Protein AF-A0A7R9QLI4-F1 (afdb_monomer_lite)

Organism: NCBI:txid334625

Radius of gyration: 19.82 Å; chains: 1; bounding box: 40×30×60 Å

Sequence (141 aa):
MAPVGDPEEVKSIYNAYVKAPGRKTPLPLGALKSNMGHAEAGSGVASIIKVLISYENECIPPNINMTQLKDELEAYCPPILPILKPYPYEPGLAGVNNWGVGGANAHIILEPNYKLLSSDGLRIAQTIPRIVNICGRTQQS

Foldseek 3Di:
DDLADDLVVLVVCCVVPVVPPDDPAADEGEACCLPVNPPAVCRQVVQVVQVVVCLVVQKRAASPPPPDDDPSCVVSPPSHHHGHHIDGRDQDKDKDWDAHPVRDIDIDIDHDDPPPPPPVNVVVVVPDPDDDDDDDPDPVD

Structure (mmCIF, N/CA/C/O backbone):
data_AF-A0A7R9QLI4-F1
#
_entry.id   AF-A0A7R9QLI4-F1
#
loop_
_atom_site.group_PDB
_atom_site.id
_atom_site.type_symbol
_atom_site.label_atom_id
_atom_site.label_alt_id
_atom_site.label_comp_id
_atom_site.label_asym_id
_atom_site.label_entity_id
_atom_site.label_seq_id
_atom_site.pdbx_PDB_ins_code
_atom_site.Cartn_x
_atom_site.Cartn_y
_atom_site.Cartn_z
_atom_site.occupancy
_atom_site.B_iso_or_equiv
_atom_site.auth_seq_id
_atom_site.auth_comp_id
_atom_site.auth_asym_id
_atom_site.auth_atom_id
_atom_site.pdbx_PDB_model_num
ATOM 1 N N . MET A 1 1 ? 16.961 1.518 -3.908 1.00 39.62 1 MET A N 1
ATOM 2 C CA . MET A 1 1 ? 16.398 0.233 -4.377 1.00 39.62 1 MET A CA 1
ATOM 3 C C . MET A 1 1 ? 14.944 0.148 -3.901 1.00 39.62 1 MET A C 1
ATOM 5 O O . MET A 1 1 ? 14.750 0.065 -2.700 1.00 39.62 1 MET A O 1
ATOM 9 N N . ALA A 1 2 ? 13.886 0.284 -4.708 1.00 45.81 2 ALA A N 1
ATOM 10 C CA . ALA A 1 2 ? 13.727 0.855 -6.052 1.00 45.81 2 ALA A CA 1
ATOM 11 C C . ALA A 1 2 ? 12.468 1.777 -6.049 1.00 45.81 2 ALA A C 1
ATOM 13 O O . ALA A 1 2 ? 11.546 1.493 -5.284 1.00 45.81 2 ALA A O 1
ATOM 14 N N . PRO A 1 3 ? 12.440 2.886 -6.824 1.00 51.94 3 PRO A N 1
ATOM 15 C CA . PRO A 1 3 ? 11.425 3.957 -6.720 1.00 51.94 3 PRO A CA 1
ATOM 16 C C . PRO A 1 3 ? 9.979 3.535 -7.029 1.00 51.94 3 PRO A C 1
ATOM 18 O O . PRO A 1 3 ? 9.038 4.160 -6.566 1.00 51.94 3 PRO A O 1
ATOM 21 N N . VAL A 1 4 ? 9.807 2.435 -7.742 1.00 54.31 4 VAL A N 1
ATOM 22 C CA . VAL A 1 4 ? 8.635 1.552 -7.810 1.00 54.31 4 VAL A CA 1
ATOM 23 C C . VAL A 1 4 ? 9.270 0.166 -7.992 1.00 54.31 4 VAL A C 1
ATOM 25 O O . VAL A 1 4 ? 10.445 0.105 -8.368 1.00 54.31 4 VAL A O 1
ATOM 28 N N . GLY A 1 5 ? 8.591 -0.927 -7.650 1.00 59.72 5 GLY A N 1
ATOM 29 C CA . GLY A 1 5 ? 9.130 -2.288 -7.793 1.00 59.72 5 GLY A CA 1
ATOM 30 C C . GLY A 1 5 ? 9.818 -2.561 -9.139 1.00 59.72 5 GLY A C 1
ATOM 31 O O . GLY A 1 5 ? 9.673 -1.797 -10.096 1.00 59.72 5 GLY A O 1
ATOM 32 N N . ASP A 1 6 ? 10.589 -3.647 -9.205 1.00 72.69 6 ASP A N 1
ATOM 33 C CA . ASP A 1 6 ? 11.141 -4.149 -10.471 1.00 72.69 6 ASP A CA 1
ATOM 34 C C . ASP A 1 6 ? 10.042 -4.119 -11.564 1.00 72.69 6 ASP A C 1
ATOM 36 O O . ASP A 1 6 ? 8.892 -4.452 -11.251 1.00 72.69 6 ASP A O 1
ATOM 40 N N . PRO A 1 7 ? 10.318 -3.677 -12.807 1.00 82.25 7 PRO A N 1
ATOM 41 C CA . PRO A 1 7 ? 9.351 -3.713 -13.905 1.00 82.25 7 PRO A CA 1
ATOM 42 C C . PRO A 1 7 ? 8.518 -5.002 -13.990 1.00 82.25 7 PRO A C 1
ATOM 44 O O . PRO A 1 7 ? 7.329 -4.939 -14.311 1.00 82.25 7 PRO A O 1
ATOM 47 N N . GLU A 1 8 ? 9.088 -6.159 -13.642 1.00 85.56 8 GLU A N 1
ATOM 48 C CA . GLU A 1 8 ? 8.349 -7.426 -13.603 1.00 85.56 8 GLU A CA 1
ATOM 49 C C . GLU A 1 8 ? 7.289 -7.488 -12.482 1.00 85.56 8 GLU A C 1
ATOM 51 O O . GLU A 1 8 ? 6.196 -8.020 -12.701 1.00 85.56 8 GLU A O 1
ATOM 56 N N . GLU A 1 9 ? 7.530 -6.878 -11.314 1.00 87.00 9 GLU A N 1
ATOM 57 C CA . GLU A 1 9 ? 6.520 -6.746 -10.253 1.00 87.00 9 GLU A CA 1
ATOM 58 C C . GLU A 1 9 ? 5.322 -5.930 -10.757 1.00 87.00 9 GLU A C 1
ATOM 60 O O . GLU A 1 9 ? 4.173 -6.368 -10.651 1.00 87.00 9 GLU A O 1
ATOM 65 N N . VAL A 1 10 ? 5.573 -4.770 -11.372 1.00 88.94 10 VAL A N 1
ATOM 66 C CA . VAL A 1 10 ? 4.511 -3.886 -11.887 1.00 88.94 10 VAL A CA 1
ATOM 67 C C . VAL A 1 10 ? 3.727 -4.556 -13.009 1.00 88.94 10 VAL A C 1
ATOM 69 O O . VAL A 1 10 ? 2.496 -4.521 -13.016 1.00 88.94 10 VAL A O 1
ATOM 72 N N . LYS A 1 11 ? 4.421 -5.234 -13.921 1.00 90.81 11 LYS A N 1
ATOM 73 C CA . LYS A 1 11 ? 3.811 -6.023 -14.992 1.00 90.81 11 LYS A CA 1
ATOM 74 C C . LYS A 1 11 ? 2.911 -7.132 -14.451 1.00 90.81 11 LYS A C 1
ATOM 76 O O . LYS A 1 11 ? 1.816 -7.339 -14.978 1.00 90.81 11 LYS A O 1
ATOM 81 N N . SER A 1 12 ? 3.337 -7.832 -13.397 1.00 90.81 12 SER A N 1
ATOM 82 C CA . SER A 1 12 ? 2.525 -8.875 -12.760 1.00 90.81 12 SER A CA 1
ATOM 83 C C . SER A 1 12 ? 1.233 -8.302 -12.161 1.00 90.81 12 SER A C 1
ATOM 85 O O . SER A 1 12 ? 0.150 -8.828 -12.422 1.00 90.81 12 SER A O 1
ATOM 87 N N . ILE A 1 13 ? 1.324 -7.158 -11.470 1.00 91.88 13 ILE A N 1
ATOM 88 C CA . ILE A 1 13 ? 0.177 -6.433 -10.905 1.00 91.88 13 ILE A CA 1
ATOM 89 C C . ILE A 1 13 ? -0.761 -5.960 -12.021 1.00 91.88 13 ILE A C 1
ATOM 91 O O . ILE A 1 13 ? -1.974 -6.145 -11.929 1.00 91.88 13 ILE A O 1
ATOM 95 N N . TYR A 1 14 ? -0.216 -5.380 -13.093 1.00 92.44 14 TYR A N 1
ATOM 96 C CA . TYR A 1 14 ? -0.991 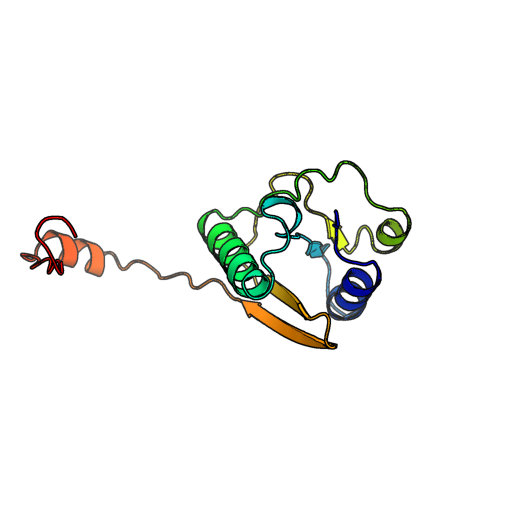-4.923 -14.244 1.00 92.44 14 TYR A CA 1
ATOM 97 C C . TYR A 1 14 ? -1.784 -6.075 -14.874 1.00 92.44 14 TYR A C 1
ATOM 99 O O . TYR A 1 14 ? -2.988 -5.965 -15.107 1.00 92.44 14 TYR A O 1
ATOM 107 N N . ASN A 1 15 ? -1.140 -7.218 -15.107 1.00 92.69 15 ASN A N 1
ATOM 108 C CA . ASN A 1 15 ? -1.818 -8.379 -15.678 1.00 92.69 15 ASN A CA 1
ATOM 109 C C . ASN A 1 15 ? -2.913 -8.930 -14.749 1.00 92.69 15 ASN A C 1
ATOM 111 O O . ASN A 1 15 ? -3.970 -9.315 -15.243 1.00 92.69 15 ASN A O 1
ATOM 115 N N . ALA A 1 16 ? -2.690 -8.939 -13.431 1.00 91.75 16 ALA A N 1
ATOM 116 C CA . ALA A 1 16 ? -3.647 -9.472 -12.463 1.00 91.75 16 ALA A CA 1
ATOM 117 C C . ALA A 1 16 ? -4.857 -8.551 -12.223 1.00 91.75 16 ALA A C 1
ATOM 119 O O . ALA A 1 16 ? -5.985 -9.029 -12.150 1.00 91.75 16 ALA A O 1
ATOM 120 N N . TYR A 1 17 ? -4.641 -7.236 -12.107 1.00 90.69 17 TYR A N 1
ATOM 121 C CA . TYR A 1 17 ? -5.677 -6.299 -11.647 1.00 90.69 17 TYR A CA 1
ATOM 122 C C . TYR A 1 17 ? -6.180 -5.319 -12.692 1.00 90.69 17 TYR A C 1
ATOM 124 O O . TYR A 1 17 ? -7.278 -4.780 -12.533 1.00 90.69 17 TYR A O 1
ATOM 132 N N . VAL A 1 18 ? -5.368 -5.024 -13.706 1.00 92.12 18 VAL A N 1
ATOM 133 C CA . VAL A 1 18 ? -5.700 -4.020 -14.718 1.00 92.12 18 VAL A CA 1
ATOM 134 C C . VAL A 1 18 ? -6.252 -4.666 -15.977 1.00 92.12 18 VAL A C 1
ATOM 136 O O . VAL A 1 18 ? -7.276 -4.214 -16.478 1.00 92.12 18 VAL A O 1
ATOM 139 N N . LYS A 1 19 ? -5.618 -5.735 -16.476 1.00 90.25 19 LYS A N 1
ATOM 140 C CA . LYS A 1 19 ? -6.154 -6.486 -17.624 1.00 90.25 19 LYS A CA 1
ATOM 141 C C . LYS A 1 19 ? -7.424 -7.266 -17.290 1.00 90.25 19 LYS A C 1
ATOM 143 O O . LYS A 1 19 ? -8.147 -7.651 -18.206 1.00 90.25 19 LYS A O 1
ATOM 148 N N . ALA A 1 20 ? -7.689 -7.515 -16.007 1.00 82.31 20 ALA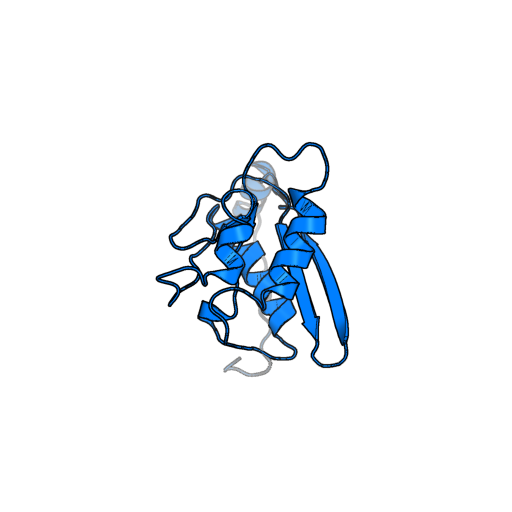 A N 1
ATOM 149 C CA . ALA A 1 20 ? -8.923 -8.152 -15.580 1.00 82.31 20 ALA A CA 1
ATOM 150 C C . ALA A 1 20 ? -10.139 -7.299 -16.007 1.00 82.31 20 ALA A C 1
ATOM 152 O O . ALA A 1 20 ? -10.148 -6.082 -15.789 1.00 82.31 20 ALA A O 1
ATOM 153 N N . PRO A 1 21 ? -11.169 -7.904 -16.625 1.00 81.06 21 PRO A N 1
ATOM 154 C CA . PRO A 1 21 ? -12.324 -7.164 -17.116 1.00 81.06 21 PRO A CA 1
ATOM 155 C C . PRO A 1 21 ? -13.061 -6.455 -15.971 1.00 81.06 21 PRO A C 1
ATOM 157 O O . PRO A 1 21 ? -13.251 -7.014 -14.894 1.00 81.06 21 PRO A O 1
ATOM 160 N N . GLY A 1 22 ? -13.510 -5.221 -16.222 1.00 81.50 22 GLY A N 1
ATOM 161 C CA . GLY A 1 22 ? -14.381 -4.470 -15.309 1.00 81.50 22 GLY A CA 1
ATOM 162 C C . GLY A 1 22 ? -13.713 -3.361 -14.487 1.00 81.50 22 GLY A C 1
ATOM 163 O O . GLY A 1 22 ? -14.434 -2.569 -13.877 1.00 81.50 22 GLY A O 1
ATOM 164 N N . ARG A 1 23 ? -12.379 -3.221 -14.501 1.00 86.69 23 ARG A N 1
ATOM 165 C CA . ARG A 1 23 ? -11.714 -2.063 -13.878 1.00 86.69 23 ARG A CA 1
ATOM 166 C C . ARG A 1 23 ? -11.973 -0.792 -14.694 1.00 86.69 23 ARG A C 1
ATOM 168 O O . ARG A 1 23 ? -11.669 -0.734 -15.880 1.00 86.69 23 ARG A O 1
ATOM 175 N N . LYS A 1 24 ? -12.517 0.237 -14.040 1.00 86.94 24 LYS A N 1
ATOM 176 C CA . LYS A 1 24 ? -12.819 1.548 -14.652 1.00 86.94 24 LYS A CA 1
ATOM 177 C C . LYS A 1 24 ? -11.899 2.669 -14.175 1.00 86.94 24 LYS A C 1
ATOM 179 O O . LYS A 1 24 ? -11.817 3.706 -14.822 1.00 86.94 24 LYS A O 1
ATOM 184 N N . THR A 1 25 ? -11.231 2.468 -13.043 1.00 90.00 25 THR A N 1
ATOM 185 C CA . THR A 1 25 ? -10.362 3.459 -12.411 1.00 90.00 25 THR A CA 1
ATOM 186 C C . THR A 1 25 ? -8.920 2.955 -12.357 1.00 90.00 25 THR A C 1
ATOM 188 O O . THR A 1 25 ? -8.698 1.749 -12.166 1.00 90.00 25 THR A O 1
ATOM 191 N N . PRO A 1 26 ? -7.930 3.856 -12.506 1.00 91.94 26 PRO A N 1
ATOM 192 C CA . PRO A 1 26 ? -6.532 3.534 -12.256 1.00 91.94 26 PRO A CA 1
ATOM 193 C C . PRO A 1 26 ? -6.333 2.836 -10.911 1.00 91.94 26 PRO A C 1
ATOM 195 O O . PRO A 1 26 ? -7.047 3.117 -9.950 1.00 91.94 26 PRO A O 1
ATOM 198 N N . LEU A 1 27 ? -5.375 1.918 -10.839 1.00 92.25 27 LEU A N 1
ATOM 199 C CA . LEU A 1 27 ? -4.980 1.251 -9.605 1.00 92.25 27 LEU A CA 1
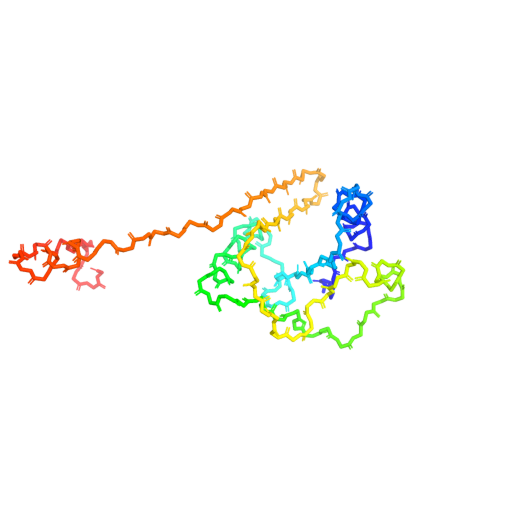ATOM 200 C C . LEU A 1 27 ? -3.884 2.072 -8.909 1.00 92.25 27 LEU A C 1
ATOM 202 O O . LEU A 1 27 ? -2.773 2.139 -9.445 1.00 92.25 27 LEU A O 1
ATOM 206 N N . PRO A 1 28 ? -4.151 2.662 -7.728 1.00 92.62 28 PRO A N 1
ATOM 207 C CA . PRO A 1 28 ? -3.119 3.300 -6.922 1.00 92.62 28 PRO A CA 1
ATOM 208 C C . PRO A 1 28 ? -2.017 2.302 -6.563 1.00 92.62 28 PRO A C 1
ATOM 210 O O . PRO A 1 28 ? -2.298 1.216 -6.056 1.00 92.62 28 PRO A O 1
ATOM 213 N N . LEU A 1 29 ? -0.761 2.669 -6.809 1.00 91.19 29 LEU A N 1
ATOM 214 C CA . LEU A 1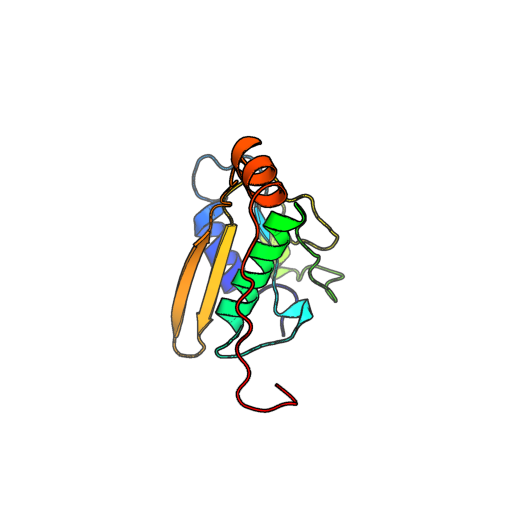 29 ? 0.400 1.831 -6.538 1.00 91.19 29 LEU A CA 1
ATOM 215 C C . LEU A 1 29 ? 1.406 2.565 -5.651 1.00 91.19 29 LEU A C 1
ATOM 217 O O . LEU A 1 29 ? 1.955 3.614 -6.001 1.00 91.19 29 LEU A O 1
ATOM 221 N N . GLY A 1 30 ? 1.673 1.971 -4.493 1.00 89.12 30 GLY A N 1
ATOM 222 C CA . GLY A 1 30 ? 2.653 2.451 -3.530 1.00 89.12 30 GLY A CA 1
ATOM 223 C C . GLY A 1 30 ? 3.701 1.391 -3.207 1.00 89.12 30 GLY A C 1
ATOM 224 O O . GLY A 1 30 ? 3.432 0.196 -3.270 1.00 89.12 30 GLY A O 1
ATOM 225 N N . ALA A 1 31 ? 4.874 1.832 -2.772 1.00 86.00 31 ALA A N 1
ATOM 226 C CA . ALA A 1 31 ? 5.906 0.996 -2.178 1.00 86.00 31 ALA A CA 1
ATOM 227 C C . ALA A 1 31 ? 6.207 1.508 -0.765 1.00 86.00 31 ALA A C 1
ATOM 229 O O . ALA A 1 31 ? 6.162 2.706 -0.503 1.00 86.00 31 ALA A O 1
ATOM 230 N N . LEU A 1 32 ? 6.468 0.611 0.186 1.00 85.62 32 LEU A N 1
ATOM 231 C CA . LEU A 1 32 ? 6.960 1.026 1.505 1.00 85.62 32 LEU A CA 1
ATOM 232 C C . LEU A 1 32 ? 8.476 1.251 1.501 1.00 85.62 32 LEU A C 1
ATOM 234 O O . LEU A 1 32 ? 8.990 2.087 2.241 1.00 85.62 32 LEU A O 1
ATOM 238 N N . LYS A 1 33 ? 9.194 0.505 0.653 1.00 82.38 33 LYS A N 1
ATOM 239 C CA . LYS A 1 33 ? 10.662 0.482 0.623 1.00 82.38 33 LYS A CA 1
ATOM 240 C C . LYS A 1 33 ? 11.273 1.857 0.331 1.00 82.38 33 LYS A C 1
ATOM 242 O O . LYS A 1 33 ? 12.379 2.130 0.782 1.00 82.38 33 LYS A O 1
ATOM 247 N N . SER A 1 34 ? 10.544 2.738 -0.359 1.00 77.75 34 SER A N 1
ATOM 248 C CA . SER A 1 34 ? 10.926 4.142 -0.555 1.00 77.75 34 SER A CA 1
ATOM 249 C C . SER A 1 34 ? 11.073 4.913 0.756 1.00 77.75 34 SER A C 1
ATOM 251 O O . SER A 1 34 ? 11.926 5.787 0.845 1.00 77.75 34 SER A O 1
ATOM 253 N N . ASN A 1 35 ? 10.260 4.594 1.766 1.00 80.38 35 ASN A N 1
ATOM 254 C CA . ASN A 1 35 ? 10.156 5.354 3.010 1.00 80.38 35 ASN A CA 1
ATOM 255 C C . ASN A 1 35 ? 11.051 4.806 4.123 1.00 80.38 35 ASN A C 1
ATOM 257 O O . ASN A 1 35 ? 11.545 5.579 4.935 1.00 80.38 35 ASN A O 1
ATOM 261 N N . MET A 1 36 ? 11.248 3.487 4.174 1.00 82.50 36 MET A N 1
ATOM 262 C CA . MET A 1 36 ? 11.924 2.822 5.300 1.00 82.50 36 MET A CA 1
ATOM 263 C C . MET A 1 36 ? 13.066 1.888 4.877 1.00 82.50 36 MET A C 1
ATOM 265 O O . MET A 1 36 ? 13.666 1.230 5.720 1.00 82.50 36 MET A O 1
ATOM 269 N N . GLY A 1 37 ? 13.375 1.810 3.580 1.00 81.06 37 GLY A N 1
ATOM 270 C CA . GLY A 1 37 ? 14.339 0.847 3.054 1.00 81.06 37 GLY A CA 1
ATOM 271 C C . GLY A 1 37 ? 13.796 -0.586 3.015 1.00 81.06 37 GLY A C 1
ATOM 272 O O . GLY A 1 37 ? 12.594 -0.835 3.138 1.00 81.06 37 GLY A O 1
ATOM 273 N N . HIS A 1 38 ? 14.688 -1.548 2.778 1.00 84.69 38 HIS A N 1
ATOM 274 C CA . HIS A 1 38 ? 14.333 -2.963 2.718 1.00 84.69 38 HIS A CA 1
ATOM 275 C C . HIS A 1 38 ? 14.440 -3.596 4.108 1.00 84.69 38 HIS A C 1
ATOM 277 O O . HIS A 1 38 ? 15.539 -3.820 4.598 1.00 84.69 38 HIS A O 1
ATOM 283 N N . ALA A 1 39 ? 13.301 -3.903 4.730 1.00 85.25 39 ALA A N 1
ATOM 284 C CA . ALA A 1 39 ? 13.241 -4.484 6.073 1.00 85.25 39 ALA A CA 1
ATOM 285 C C . ALA A 1 39 ? 13.403 -6.020 6.087 1.00 85.25 39 ALA A C 1
ATOM 287 O O . ALA A 1 39 ? 12.978 -6.667 7.041 1.00 85.25 39 ALA A O 1
ATOM 288 N N . GLU A 1 40 ? 13.944 -6.611 5.013 1.00 86.75 40 GLU A N 1
ATOM 289 C CA . GLU A 1 40 ? 14.131 -8.060 4.840 1.00 86.75 40 GLU A CA 1
ATOM 290 C C . GLU A 1 40 ? 12.867 -8.851 5.228 1.00 86.75 40 GLU A C 1
ATOM 292 O O . GLU A 1 40 ? 11.787 -8.574 4.692 1.00 86.75 40 GLU A O 1
ATOM 297 N N . ALA A 1 41 ? 12.972 -9.774 6.193 1.00 86.00 41 ALA A N 1
ATOM 298 C CA . ALA A 1 41 ? 11.871 -10.581 6.717 1.00 86.00 41 ALA A CA 1
ATOM 299 C C . ALA A 1 41 ? 10.696 -9.743 7.265 1.00 86.00 41 ALA A C 1
ATOM 301 O O . ALA A 1 41 ? 9.551 -10.192 7.244 1.00 86.00 41 ALA A O 1
ATOM 302 N N . GLY A 1 42 ? 10.948 -8.506 7.702 1.00 89.19 42 GLY A N 1
ATOM 303 C CA . GLY A 1 42 ? 9.930 -7.568 8.174 1.00 89.19 42 GLY A CA 1
ATOM 304 C C . GLY A 1 42 ? 9.179 -6.822 7.065 1.00 89.19 42 GLY A C 1
ATOM 305 O O . GLY A 1 42 ? 8.172 -6.174 7.350 1.00 89.19 42 GLY A O 1
ATOM 306 N N . SER A 1 43 ? 9.614 -6.910 5.800 1.00 89.31 43 SER A N 1
ATOM 307 C CA . SER A 1 43 ? 9.051 -6.112 4.692 1.00 89.31 43 SER A CA 1
ATOM 308 C C . SER A 1 43 ? 7.551 -6.340 4.479 1.00 89.31 43 SER A C 1
ATOM 310 O O . SER A 1 43 ? 6.821 -5.392 4.175 1.00 89.31 43 SER A O 1
ATOM 312 N N . GLY A 1 44 ? 7.081 -7.578 4.657 1.00 90.88 44 GLY A N 1
ATOM 313 C CA . GLY A 1 44 ? 5.664 -7.923 4.522 1.00 90.88 44 GLY A CA 1
ATOM 314 C C . GLY A 1 44 ? 4.806 -7.280 5.613 1.00 90.88 44 GLY A C 1
ATOM 315 O O . GLY A 1 44 ? 3.848 -6.572 5.308 1.00 90.88 44 GLY A O 1
ATOM 316 N N . VAL A 1 45 ? 5.198 -7.455 6.880 1.00 94.00 45 VAL A N 1
ATOM 317 C CA . VAL A 1 45 ? 4.487 -6.883 8.039 1.00 94.00 45 VAL A CA 1
ATOM 318 C C . VAL A 1 45 ? 4.490 -5.361 7.990 1.00 94.00 45 VAL A C 1
ATOM 320 O O . VAL A 1 45 ? 3.456 -4.733 8.192 1.00 94.00 45 VAL A O 1
ATOM 323 N N . ALA A 1 46 ? 5.622 -4.753 7.646 1.00 93.44 46 ALA A N 1
ATOM 324 C CA . ALA A 1 46 ? 5.707 -3.308 7.524 1.00 93.44 46 ALA A CA 1
ATOM 325 C C . ALA A 1 46 ? 4.762 -2.782 6.419 1.00 93.44 46 ALA A C 1
ATOM 327 O O . ALA A 1 46 ? 4.095 -1.762 6.598 1.00 93.44 46 ALA A O 1
ATOM 328 N N . SER A 1 47 ? 4.633 -3.507 5.298 1.00 92.62 47 SER A N 1
ATOM 329 C CA . SER A 1 47 ? 3.707 -3.146 4.212 1.00 92.62 47 SER A CA 1
ATOM 330 C C . SER A 1 47 ? 2.238 -3.289 4.623 1.00 92.62 47 SER A C 1
ATOM 332 O O . SER A 1 47 ? 1.419 -2.458 4.238 1.00 92.62 47 SER A O 1
ATOM 334 N N . ILE A 1 48 ? 1.908 -4.281 5.457 1.00 95.38 48 ILE A N 1
ATOM 335 C CA . ILE A 1 48 ? 0.583 -4.399 6.089 1.00 95.38 48 ILE A CA 1
ATOM 336 C C . ILE A 1 48 ? 0.310 -3.190 6.984 1.00 95.38 48 ILE A C 1
ATOM 338 O O . ILE A 1 48 ? -0.742 -2.572 6.863 1.00 95.38 48 ILE A O 1
ATOM 342 N N . ILE A 1 49 ? 1.264 -2.807 7.837 1.00 94.75 49 ILE A N 1
ATOM 343 C CA . ILE A 1 49 ? 1.124 -1.645 8.726 1.00 94.75 49 ILE A CA 1
ATOM 344 C C . ILE A 1 49 ? 0.864 -0.368 7.917 1.00 94.75 49 ILE A C 1
ATOM 346 O O . ILE A 1 49 ? -0.024 0.401 8.277 1.00 94.75 49 ILE A O 1
ATOM 350 N N . LYS A 1 50 ? 1.556 -0.169 6.784 1.00 93.19 50 LYS A N 1
ATOM 351 C CA . LYS A 1 50 ? 1.274 0.944 5.858 1.00 93.19 50 LYS A CA 1
ATOM 352 C C . LYS A 1 50 ? -0.195 0.962 5.424 1.00 93.19 50 LYS A C 1
ATOM 354 O O . LYS A 1 50 ? -0.804 2.028 5.435 1.00 93.19 50 LYS A O 1
ATOM 359 N N . VAL A 1 51 ? -0.758 -0.188 5.045 1.00 94.62 51 VAL A N 1
ATOM 360 C CA . VAL A 1 51 ? -2.174 -0.295 4.650 1.00 94.62 51 VAL A CA 1
ATOM 361 C C . VAL A 1 51 ? -3.098 0.032 5.819 1.00 94.62 51 VAL A C 1
ATOM 363 O O . VAL A 1 51 ? -4.004 0.839 5.649 1.00 94.62 51 VAL A O 1
ATOM 366 N N . LEU A 1 52 ? -2.845 -0.525 7.008 1.00 94.00 52 LEU A N 1
ATOM 367 C CA . LEU A 1 52 ? -3.672 -0.274 8.194 1.00 94.00 52 LEU A CA 1
ATOM 368 C C . LEU A 1 52 ? -3.704 1.214 8.568 1.00 94.00 52 LEU A C 1
ATOM 370 O O . LEU A 1 52 ? -4.776 1.765 8.794 1.00 94.00 52 LEU A O 1
ATOM 374 N N . ILE A 1 53 ? -2.548 1.880 8.548 1.00 93.00 53 ILE A N 1
ATOM 375 C CA . ILE A 1 53 ? -2.454 3.327 8.785 1.00 93.00 53 ILE A CA 1
ATOM 376 C C . ILE A 1 53 ? -3.162 4.107 7.667 1.00 93.00 53 ILE A C 1
ATOM 378 O O . ILE A 1 53 ? -3.798 5.123 7.941 1.00 93.00 53 ILE A O 1
ATOM 382 N N . SER A 1 54 ? -3.091 3.636 6.416 1.00 93.56 54 SER A N 1
ATOM 383 C CA . SER A 1 54 ? -3.789 4.279 5.291 1.00 93.56 54 SER A CA 1
ATOM 384 C C . SER A 1 54 ? -5.310 4.175 5.422 1.00 93.56 54 SER A C 1
ATOM 386 O O . SER A 1 54 ? -6.007 5.120 5.070 1.00 93.56 54 SER A O 1
ATOM 388 N N . TYR A 1 55 ? -5.823 3.060 5.956 1.00 92.94 5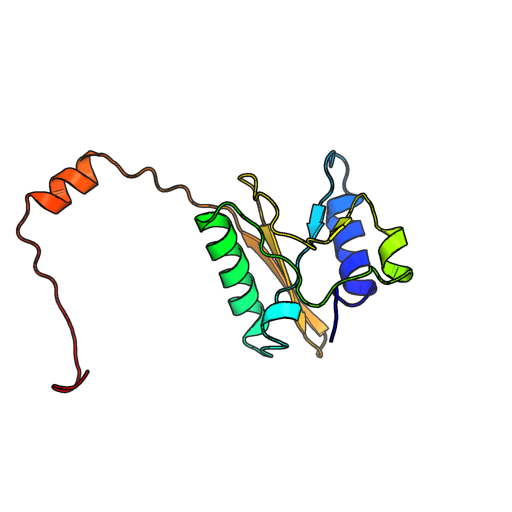5 TYR A N 1
ATOM 389 C CA . TYR A 1 55 ? -7.243 2.899 6.284 1.00 92.94 55 TYR A CA 1
ATOM 390 C C . TYR A 1 55 ? -7.666 3.831 7.414 1.00 92.94 55 TYR A C 1
ATOM 392 O O . TYR A 1 55 ? -8.700 4.477 7.306 1.00 92.94 55 TYR A O 1
ATOM 400 N N . GLU A 1 56 ? -6.865 3.916 8.478 1.00 91.19 56 GLU A N 1
ATOM 401 C CA . GLU A 1 56 ? -7.153 4.770 9.636 1.00 91.19 56 GLU A CA 1
ATOM 402 C C . GLU A 1 56 ? -7.179 6.262 9.278 1.00 91.19 56 GLU A C 1
ATOM 404 O O . GLU A 1 56 ? -7.983 7.011 9.822 1.00 91.19 56 GLU A O 1
ATOM 409 N N . ASN A 1 57 ? -6.316 6.690 8.352 1.00 92.38 57 ASN A N 1
ATOM 410 C CA . ASN A 1 57 ? -6.171 8.096 7.966 1.00 92.38 57 ASN A CA 1
ATOM 411 C C . ASN A 1 57 ? -6.848 8.443 6.630 1.00 92.38 57 ASN A C 1
ATOM 413 O O . ASN A 1 57 ? -6.667 9.558 6.145 1.00 92.38 57 ASN A O 1
ATOM 417 N N . GLU A 1 58 ? -7.554 7.492 6.008 1.00 93.75 58 GLU A N 1
ATOM 418 C CA . GLU A 1 58 ? -8.211 7.648 4.697 1.00 93.75 58 GLU A CA 1
ATOM 419 C C . GLU A 1 58 ? -7.277 8.249 3.624 1.00 93.75 58 GLU A C 1
ATOM 421 O O . GLU A 1 58 ? -7.667 9.037 2.759 1.00 93.75 58 GLU A O 1
ATOM 426 N N . CYS A 1 59 ? -5.992 7.891 3.680 1.00 94.88 59 CYS A N 1
ATOM 427 C CA . CYS A 1 59 ? -4.948 8.515 2.876 1.00 94.88 59 CYS A CA 1
ATOM 428 C C . CYS A 1 59 ? -3.800 7.545 2.596 1.00 94.88 59 CYS A C 1
ATOM 430 O O . CYS A 1 59 ? -3.238 6.937 3.504 1.00 94.88 59 CYS A O 1
ATOM 432 N N . ILE A 1 60 ? -3.404 7.444 1.329 1.00 93.56 60 ILE A N 1
ATOM 433 C CA . ILE A 1 60 ? -2.226 6.704 0.889 1.00 93.56 60 ILE A CA 1
ATOM 434 C C . ILE A 1 60 ? -1.016 7.646 0.931 1.00 93.56 60 ILE A C 1
ATOM 436 O O . ILE A 1 60 ? -0.996 8.653 0.209 1.00 93.56 60 ILE A O 1
ATOM 440 N N . PRO A 1 61 ? 0.028 7.334 1.720 1.00 91.31 61 PRO A N 1
ATOM 441 C CA . PRO A 1 61 ? 1.212 8.174 1.782 1.00 91.31 61 PRO A CA 1
ATOM 442 C C . PRO A 1 61 ? 2.066 8.027 0.507 1.00 91.31 61 PRO A C 1
ATOM 444 O O . PRO A 1 61 ? 2.105 6.946 -0.098 1.00 91.31 61 PRO A O 1
ATOM 447 N N . PRO A 1 62 ? 2.789 9.092 0.115 1.00 89.38 62 PRO A N 1
ATOM 448 C CA . PRO A 1 62 ? 3.584 9.113 -1.106 1.00 89.38 62 PRO A CA 1
ATOM 449 C C . PRO A 1 62 ? 4.792 8.175 -1.065 1.00 89.38 62 PRO A C 1
ATOM 451 O O . PRO A 1 62 ? 5.414 7.962 -0.019 1.00 89.38 62 PRO A O 1
ATOM 454 N N . ASN A 1 63 ? 5.174 7.695 -2.247 1.00 86.94 63 ASN A N 1
ATOM 455 C CA . ASN A 1 63 ? 6.474 7.089 -2.501 1.00 86.94 63 ASN A CA 1
ATOM 456 C C . ASN A 1 63 ? 7.523 8.207 -2.520 1.00 86.94 63 ASN A C 1
ATOM 458 O O . ASN A 1 63 ? 7.669 8.929 -3.507 1.00 86.94 63 ASN A O 1
ATOM 462 N N . ILE A 1 64 ? 8.232 8.390 -1.407 1.00 83.31 64 ILE A N 1
ATOM 463 C CA . ILE A 1 64 ? 9.253 9.439 -1.306 1.00 83.31 64 ILE A CA 1
ATOM 464 C C . ILE A 1 64 ? 10.452 9.138 -2.215 1.00 83.31 64 ILE A C 1
ATOM 466 O O . ILE A 1 64 ? 10.713 7.986 -2.563 1.00 83.31 64 ILE A O 1
ATOM 470 N N . ASN A 1 65 ? 11.203 10.180 -2.580 1.00 79.19 65 ASN A N 1
ATOM 471 C CA . ASN A 1 65 ? 12.360 10.110 -3.487 1.00 79.19 65 ASN A CA 1
ATOM 472 C C . ASN A 1 65 ? 12.027 9.653 -4.919 1.00 79.19 65 ASN A C 1
ATOM 474 O O . ASN A 1 65 ? 12.929 9.341 -5.695 1.00 79.19 65 ASN A O 1
ATOM 478 N N . MET A 1 66 ? 10.743 9.628 -5.280 1.00 75.44 66 MET A N 1
ATOM 479 C CA . MET A 1 66 ? 10.282 9.360 -6.634 1.00 75.44 66 MET A CA 1
ATOM 480 C C . MET A 1 66 ? 9.826 10.670 -7.283 1.00 75.44 66 MET A C 1
ATOM 482 O O . MET A 1 66 ? 8.739 11.168 -7.004 1.00 75.44 66 MET A O 1
ATOM 486 N N . THR A 1 67 ? 10.674 11.240 -8.136 1.00 70.06 67 THR A N 1
ATOM 487 C CA . THR A 1 67 ? 10.377 12.479 -8.877 1.00 70.06 67 THR A CA 1
ATOM 488 C C . THR A 1 67 ? 9.930 12.214 -10.312 1.00 70.06 67 THR A C 1
ATOM 490 O O . THR A 1 67 ? 9.172 13.007 -10.864 1.00 70.06 67 THR A O 1
ATOM 493 N N . GLN A 1 68 ? 10.353 11.092 -10.900 1.00 70.50 68 GLN A N 1
ATOM 494 C CA . GLN A 1 68 ? 9.988 10.663 -12.247 1.00 70.50 68 GLN A CA 1
ATOM 495 C C . GLN A 1 68 ? 9.790 9.142 -12.285 1.00 70.50 68 GLN A C 1
ATOM 497 O O . GLN A 1 68 ? 10.455 8.393 -11.562 1.00 70.50 68 GLN A O 1
ATOM 502 N N . LEU A 1 69 ? 8.857 8.692 -13.122 1.00 73.44 69 LEU A N 1
ATOM 503 C CA . LEU A 1 69 ? 8.726 7.288 -13.497 1.00 73.44 69 LEU A CA 1
ATOM 504 C C . LEU A 1 69 ? 9.908 6.866 -14.371 1.00 73.44 69 LEU A C 1
ATOM 506 O O . LEU A 1 69 ? 10.433 7.658 -15.142 1.00 73.44 69 LEU A O 1
ATOM 510 N N . LYS A 1 70 ? 10.326 5.606 -14.252 1.00 78.06 70 LYS A N 1
ATOM 511 C CA . LYS A 1 70 ? 11.223 5.012 -15.247 1.00 78.06 70 LYS A CA 1
ATOM 512 C C . LYS A 1 70 ? 10.435 4.735 -16.527 1.00 78.06 70 LYS A C 1
ATOM 514 O O . LYS A 1 70 ? 9.303 4.269 -16.416 1.00 78.06 70 LYS A O 1
ATOM 519 N N . ASP A 1 71 ? 11.059 4.902 -17.689 1.00 82.00 71 ASP A N 1
ATOM 520 C CA . ASP A 1 71 ? 10.457 4.687 -19.017 1.00 82.00 71 ASP A CA 1
ATOM 521 C C . ASP A 1 71 ? 9.733 3.331 -19.138 1.00 82.00 71 ASP A C 1
ATOM 523 O O . ASP A 1 71 ? 8.619 3.236 -19.646 1.00 82.00 71 ASP A O 1
ATOM 527 N N . GLU A 1 72 ? 10.324 2.270 -18.581 1.00 81.88 72 GLU A N 1
ATOM 528 C CA . GLU A 1 72 ? 9.759 0.909 -18.557 1.00 81.88 72 GLU A CA 1
ATOM 529 C C . GLU A 1 72 ? 8.401 0.832 -17.840 1.00 81.88 72 GLU A C 1
ATOM 531 O O . GLU A 1 72 ? 7.574 -0.028 -18.143 1.00 81.88 72 GLU A O 1
ATOM 536 N N . LEU A 1 73 ? 8.171 1.721 -16.871 1.00 80.88 73 LEU A N 1
ATOM 537 C CA . LEU A 1 73 ? 6.939 1.794 -16.094 1.00 80.88 73 LEU A CA 1
ATOM 538 C C . LEU A 1 73 ? 5.892 2.701 -16.740 1.00 80.88 73 LEU A C 1
ATOM 540 O O . LEU A 1 73 ? 4.701 2.506 -16.495 1.00 80.88 73 LEU A O 1
ATOM 544 N N . GLU A 1 74 ? 6.307 3.655 -17.580 1.00 84.00 74 GLU A N 1
ATOM 545 C CA . GLU A 1 74 ? 5.391 4.559 -18.286 1.00 84.00 74 GLU A CA 1
ATOM 546 C C . GLU A 1 74 ? 4.410 3.790 -19.179 1.00 84.00 74 GLU A C 1
ATOM 548 O O . GLU A 1 74 ? 3.247 4.176 -19.286 1.00 84.00 74 GLU A O 1
ATOM 553 N N . ALA A 1 75 ? 4.826 2.639 -19.719 1.00 87.94 75 ALA A N 1
ATOM 554 C CA . ALA A 1 75 ? 3.984 1.753 -20.525 1.00 87.94 75 ALA A CA 1
ATOM 555 C C . ALA A 1 75 ? 2.750 1.191 -19.784 1.00 87.94 75 ALA A C 1
ATOM 557 O O . ALA A 1 75 ? 1.801 0.738 -20.426 1.00 87.94 75 ALA A O 1
ATOM 558 N N . TYR A 1 76 ? 2.745 1.204 -18.446 1.00 88.56 76 TYR A N 1
ATOM 559 C CA . TYR A 1 76 ? 1.625 0.722 -17.625 1.00 88.56 76 TYR A CA 1
ATOM 560 C C . TYR A 1 76 ? 0.728 1.855 -17.101 1.00 88.56 76 TYR A C 1
ATOM 562 O O . TYR A 1 76 ? -0.311 1.587 -16.485 1.00 88.56 76 TYR A O 1
ATOM 570 N N . CYS A 1 77 ? 1.100 3.110 -17.354 1.00 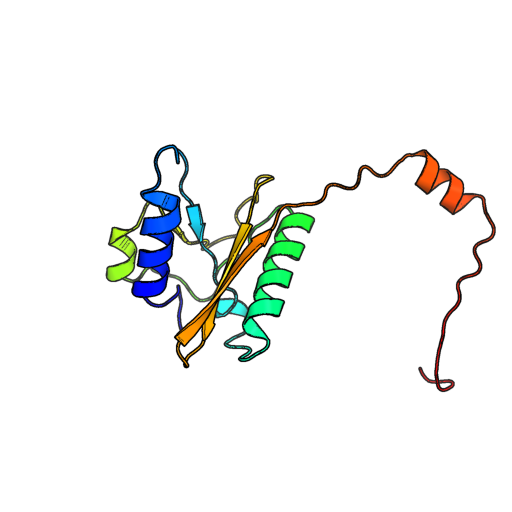85.81 77 CYS A N 1
ATOM 571 C CA . CYS A 1 77 ? 0.321 4.299 -17.021 1.00 85.81 77 CYS A CA 1
ATOM 572 C C . CYS A 1 77 ? -0.643 4.668 -18.172 1.00 85.81 77 CYS A C 1
ATOM 574 O O . CYS A 1 77 ? -0.352 4.386 -19.333 1.00 85.81 77 CYS A O 1
ATOM 576 N N . PRO A 1 78 ? -1.800 5.308 -17.900 1.00 89.88 78 PRO A N 1
ATOM 577 C CA . PRO A 1 78 ? -2.371 5.622 -16.587 1.00 89.88 78 PRO A CA 1
ATOM 578 C C . PRO A 1 78 ? -3.090 4.485 -15.823 1.00 89.88 78 PRO A C 1
ATOM 580 O O . PRO A 1 78 ? -3.483 4.752 -14.689 1.00 89.88 78 PRO A O 1
ATOM 583 N N . PRO A 1 79 ? -3.332 3.260 -16.347 1.00 91.75 79 PRO A N 1
ATOM 584 C CA . PRO A 1 79 ? -4.067 2.255 -15.575 1.00 91.75 79 PRO A CA 1
ATOM 585 C C . PRO A 1 79 ? -3.426 1.846 -14.244 1.00 91.75 79 PRO A C 1
ATOM 587 O O . PRO A 1 79 ? -4.140 1.447 -13.325 1.00 91.75 79 PRO A O 1
ATOM 590 N N . ILE A 1 80 ? -2.102 1.947 -14.128 1.00 90.94 80 ILE A N 1
ATOM 591 C CA . ILE A 1 80 ? -1.379 1.964 -12.856 1.00 90.94 80 ILE A CA 1
ATOM 592 C C . ILE A 1 80 ? -1.087 3.422 -12.505 1.00 90.94 80 ILE A C 1
ATOM 594 O O . ILE A 1 80 ? -0.568 4.168 -13.333 1.00 90.94 80 ILE A O 1
ATOM 598 N N . LEU A 1 81 ? -1.403 3.818 -11.272 1.00 91.19 81 LEU A N 1
ATOM 599 C CA . LEU A 1 81 ? -1.206 5.173 -10.763 1.00 91.19 81 LEU A CA 1
ATOM 600 C C . LEU A 1 81 ? -0.204 5.167 -9.599 1.00 91.19 81 LEU A C 1
ATOM 602 O O . LEU A 1 81 ? -0.591 4.920 -8.456 1.00 91.19 81 LEU A O 1
ATOM 606 N N . PRO A 1 82 ? 1.080 5.453 -9.848 1.00 89.50 82 PRO A N 1
ATOM 607 C CA . PRO A 1 82 ? 2.071 5.627 -8.792 1.00 89.50 82 PRO A CA 1
ATOM 608 C C . PRO A 1 82 ? 1.714 6.799 -7.872 1.00 89.50 82 PRO A C 1
ATOM 610 O O . PRO A 1 82 ? 1.428 7.906 -8.331 1.00 89.50 82 PRO A O 1
ATOM 613 N N . ILE A 1 83 ? 1.757 6.572 -6.560 1.00 90.88 83 ILE A N 1
ATOM 614 C CA . ILE A 1 83 ? 1.398 7.594 -5.571 1.00 90.88 83 ILE A CA 1
ATOM 615 C C . ILE A 1 83 ? 2.611 8.476 -5.254 1.00 90.88 83 ILE A C 1
ATOM 617 O O . ILE A 1 83 ? 3.477 8.095 -4.471 1.00 90.88 83 ILE A O 1
ATOM 621 N N . LEU A 1 84 ? 2.674 9.662 -5.869 1.00 87.81 84 LEU A N 1
ATOM 622 C CA . LEU A 1 84 ? 3.784 10.626 -5.713 1.00 87.81 84 LEU A CA 1
ATOM 623 C C . LEU A 1 84 ? 3.517 11.722 -4.667 1.00 87.81 84 LEU A C 1
ATOM 625 O O . LEU A 1 84 ? 4.434 12.387 -4.195 1.00 87.81 84 LEU A O 1
ATOM 629 N N . LYS A 1 85 ? 2.252 11.918 -4.302 1.00 89.88 85 LYS A N 1
ATOM 630 C CA . LYS A 1 85 ? 1.779 12.860 -3.280 1.00 89.88 85 LYS A CA 1
ATOM 631 C C . LYS A 1 85 ? 0.700 12.171 -2.439 1.00 89.88 85 LYS A C 1
ATOM 633 O O . LYS A 1 85 ? 0.166 11.171 -2.923 1.00 89.88 85 LYS A O 1
ATOM 638 N N . PRO A 1 86 ? 0.373 12.668 -1.230 1.00 93.00 86 PRO A N 1
ATOM 639 C CA . PRO A 1 86 ? -0.751 12.144 -0.459 1.00 93.00 86 PRO A CA 1
ATOM 640 C C . PRO A 1 86 ? -1.989 11.994 -1.346 1.00 93.00 86 PRO A C 1
ATOM 642 O O . PRO A 1 86 ? -2.356 12.928 -2.066 1.00 93.00 86 PRO A O 1
ATOM 645 N N . TYR A 1 87 ? -2.566 10.798 -1.349 1.00 92.81 87 TYR A N 1
ATOM 646 C CA . TYR A 1 87 ? -3.664 10.435 -2.236 1.00 92.81 87 TYR A CA 1
ATOM 647 C C . TYR A 1 87 ? -4.835 9.919 -1.400 1.00 92.81 87 TYR A C 1
ATOM 649 O O . TYR A 1 87 ? -4.607 9.030 -0.582 1.00 92.81 87 TYR A O 1
ATOM 657 N N . PRO A 1 88 ? -6.059 10.445 -1.572 1.00 93.56 88 PRO A N 1
ATOM 658 C CA . PRO A 1 88 ? -7.218 9.979 -0.818 1.00 93.56 88 PRO A CA 1
ATOM 659 C C . PRO A 1 88 ? -7.397 8.466 -0.950 1.00 93.56 88 PRO A C 1
ATOM 661 O O . PRO A 1 88 ? -7.364 7.925 -2.058 1.00 93.56 88 PRO A O 1
ATOM 664 N N . TYR A 1 89 ? -7.549 7.779 0.179 1.00 89.62 89 TYR A N 1
ATOM 665 C CA . TYR A 1 89 ? -7.905 6.370 0.175 1.00 89.62 89 TYR A CA 1
ATOM 666 C C . TYR A 1 89 ? -9.424 6.245 0.229 1.00 89.62 89 TYR A C 1
ATOM 668 O O . TYR A 1 89 ? -10.035 6.477 1.268 1.00 89.62 89 TYR A O 1
ATOM 676 N N . GLU A 1 90 ? -10.024 5.852 -0.889 1.00 84.69 90 GLU A N 1
ATOM 677 C CA . GLU A 1 90 ? -11.439 5.495 -0.917 1.00 84.69 90 GLU A CA 1
ATOM 678 C C . GLU A 1 90 ? -11.637 4.120 -0.251 1.00 84.69 90 GLU A C 1
ATOM 680 O O . GLU A 1 90 ? -10.895 3.184 -0.576 1.00 84.69 90 GLU A O 1
ATOM 685 N N . PRO A 1 91 ? -12.629 3.960 0.647 1.00 74.94 91 PRO A N 1
ATOM 686 C CA . PRO A 1 91 ? -12.980 2.686 1.270 1.00 74.94 91 PRO A CA 1
ATOM 687 C C . PRO A 1 91 ? -13.028 1.522 0.272 1.00 74.94 91 PRO A C 1
ATOM 689 O O . PRO A 1 91 ? -13.870 1.475 -0.625 1.00 74.94 91 PRO A O 1
ATOM 692 N N . GLY A 1 92 ? -12.120 0.559 0.425 1.00 87.19 92 GLY A N 1
ATOM 693 C CA . GLY A 1 92 ? -11.976 -0.541 -0.524 1.00 87.19 92 GLY A CA 1
ATOM 694 C C . GLY A 1 92 ? -10.926 -1.563 -0.109 1.00 87.19 92 GLY A C 1
ATOM 695 O O . GLY A 1 92 ? -10.347 -1.472 0.973 1.00 87.19 92 GLY A O 1
ATOM 696 N N . LEU A 1 93 ? -10.688 -2.543 -0.978 1.00 92.69 93 LEU A N 1
ATOM 697 C CA . LEU A 1 93 ? -9.676 -3.578 -0.775 1.00 92.69 93 LEU A CA 1
ATOM 698 C C . LEU A 1 93 ? -8.272 -3.058 -1.107 1.00 92.69 93 LEU A C 1
ATOM 700 O O . LEU A 1 93 ? -8.075 -2.437 -2.154 1.00 92.69 93 LEU A O 1
ATOM 704 N N . ALA A 1 94 ? -7.285 -3.417 -0.289 1.00 94.62 94 ALA A N 1
ATOM 705 C CA . ALA A 1 94 ? -5.871 -3.184 -0.569 1.00 94.62 94 ALA A CA 1
ATOM 706 C C . ALA A 1 94 ? -5.119 -4.509 -0.722 1.00 94.62 94 ALA A C 1
ATOM 708 O O . ALA A 1 94 ? -5.268 -5.425 0.085 1.00 94.62 94 ALA A O 1
ATOM 709 N N . GLY A 1 95 ? -4.282 -4.598 -1.754 1.00 95.00 95 GLY A N 1
ATOM 710 C CA . GLY A 1 95 ? -3.378 -5.725 -1.965 1.00 95.00 95 GLY A CA 1
ATOM 711 C C . GLY A 1 95 ? -1.980 -5.429 -1.426 1.00 95.00 95 GLY A C 1
ATOM 712 O O . GLY A 1 95 ? -1.448 -4.342 -1.649 1.00 95.00 95 GLY A O 1
ATOM 713 N N . VAL A 1 96 ? -1.353 -6.407 -0.771 1.00 94.50 96 VAL A N 1
ATOM 714 C CA . VAL A 1 96 ? 0.064 -6.352 -0.382 1.00 94.50 96 VAL A CA 1
ATOM 715 C C . VAL A 1 96 ? 0.799 -7.517 -1.029 1.00 94.50 96 VAL A C 1
ATOM 717 O O . VAL A 1 96 ? 0.412 -8.673 -0.868 1.00 94.50 96 VAL A O 1
ATOM 720 N N . ASN A 1 97 ? 1.875 -7.202 -1.750 1.00 92.31 97 ASN A N 1
ATOM 721 C CA . ASN A 1 97 ? 2.764 -8.176 -2.378 1.00 92.31 97 ASN A CA 1
ATOM 722 C C . ASN A 1 97 ? 4.104 -8.229 -1.641 1.00 92.31 97 ASN A C 1
ATOM 724 O O . ASN A 1 97 ? 4.652 -7.190 -1.263 1.00 92.31 97 ASN A O 1
ATOM 728 N N . ASN A 1 98 ? 4.653 -9.431 -1.487 1.00 90.00 98 ASN A N 1
ATOM 729 C CA . ASN A 1 98 ? 6.004 -9.644 -0.989 1.00 90.00 98 ASN A CA 1
ATOM 730 C C . ASN A 1 98 ? 6.705 -10.727 -1.819 1.00 90.00 98 ASN A C 1
ATOM 732 O O . ASN A 1 98 ? 6.322 -11.896 -1.759 1.00 90.00 98 ASN A O 1
ATOM 736 N N . TRP A 1 99 ? 7.731 -10.333 -2.572 1.00 86.88 99 TRP A N 1
ATOM 737 C CA . TRP A 1 99 ? 8.545 -11.228 -3.394 1.00 86.88 99 TRP A CA 1
ATOM 738 C C . TRP A 1 99 ? 9.880 -11.506 -2.704 1.00 86.88 99 TRP A C 1
ATOM 740 O O . TRP A 1 99 ? 10.675 -10.593 -2.471 1.00 86.88 99 TRP A O 1
ATOM 750 N N . GLY A 1 100 ? 10.105 -12.762 -2.322 1.00 84.12 100 GLY A N 1
ATOM 751 C CA . GLY A 1 100 ? 11.346 -13.199 -1.695 1.00 84.12 100 GLY A CA 1
ATOM 752 C C . GLY A 1 100 ? 12.421 -13.517 -2.732 1.00 84.12 100 GLY A C 1
ATOM 753 O O . GLY A 1 100 ? 12.136 -14.114 -3.767 1.00 84.12 100 GLY A O 1
ATOM 754 N N . VAL A 1 101 ? 13.681 -13.199 -2.421 1.00 81.12 101 VAL A N 1
ATOM 755 C CA . VAL A 1 101 ? 14.837 -13.466 -3.305 1.00 81.12 101 VAL A CA 1
ATOM 756 C C . VAL A 1 101 ? 14.952 -14.952 -3.684 1.00 81.12 101 VAL A C 1
ATOM 758 O O . VAL A 1 101 ? 15.356 -15.277 -4.793 1.00 81.12 101 VAL A O 1
ATOM 761 N N . GLY A 1 102 ? 14.545 -15.863 -2.792 1.00 84.75 102 GLY A N 1
ATOM 762 C CA . GLY A 1 102 ? 14.523 -17.310 -3.044 1.00 84.75 102 GLY A CA 1
ATOM 763 C C . GLY A 1 102 ? 13.341 -17.814 -3.885 1.00 84.75 102 GLY A C 1
ATOM 764 O O . GLY A 1 102 ? 13.143 -19.021 -3.970 1.00 84.75 102 GLY A O 1
ATOM 765 N N . GLY A 1 103 ? 12.516 -16.925 -4.449 1.00 84.94 103 GLY A N 1
ATOM 766 C CA . GLY A 1 103 ? 11.343 -17.277 -5.260 1.00 84.94 103 GLY A CA 1
ATOM 767 C C . GLY A 1 103 ? 10.065 -17.568 -4.463 1.00 84.94 103 GLY A C 1
ATOM 768 O O . GLY A 1 103 ? 9.010 -17.794 -5.054 1.00 84.94 103 GLY A O 1
ATOM 769 N N . ALA A 1 104 ? 10.127 -17.537 -3.129 1.00 89.69 104 ALA A N 1
ATOM 770 C CA . ALA A 1 104 ? 8.948 -17.629 -2.276 1.00 89.69 104 ALA A CA 1
ATOM 771 C C . ALA A 1 104 ? 8.192 -16.292 -2.277 1.00 89.69 104 ALA A C 1
ATOM 773 O O . ALA A 1 104 ? 8.696 -15.283 -1.780 1.00 89.69 104 ALA A O 1
ATOM 774 N N . ASN A 1 105 ? 6.976 -16.300 -2.820 1.00 90.88 105 ASN A N 1
ATOM 775 C CA . ASN A 1 105 ? 6.145 -15.110 -2.977 1.00 90.88 105 ASN A CA 1
ATOM 776 C C . ASN A 1 105 ? 4.886 -15.221 -2.118 1.00 90.88 105 ASN A C 1
ATOM 778 O O . ASN A 1 105 ? 4.296 -16.295 -2.009 1.00 90.88 105 ASN A O 1
ATOM 782 N N . ALA A 1 106 ? 4.455 -14.102 -1.546 1.00 92.75 106 ALA A N 1
ATOM 783 C CA . ALA A 1 106 ? 3.213 -14.004 -0.794 1.00 92.75 106 ALA A CA 1
ATOM 784 C C . ALA A 1 106 ? 2.388 -12.811 -1.279 1.00 92.75 106 ALA A C 1
ATOM 786 O O . ALA A 1 106 ? 2.922 -11.732 -1.547 1.00 92.75 106 ALA A O 1
ATOM 787 N N . HIS A 1 107 ? 1.075 -13.013 -1.354 1.00 94.94 107 HIS A N 1
ATOM 788 C CA . HIS A 1 107 ? 0.103 -11.983 -1.685 1.00 94.94 107 HIS A CA 1
ATOM 789 C C . HIS A 1 107 ? -1.069 -12.061 -0.710 1.00 94.94 107 HIS A C 1
ATOM 791 O O . HIS A 1 107 ? -1.565 -13.152 -0.429 1.00 94.94 107 HIS A O 1
ATOM 797 N N . ILE A 1 108 ? -1.519 -10.912 -0.214 1.00 96.19 108 ILE A N 1
ATOM 798 C CA . ILE A 1 108 ? -2.698 -10.811 0.647 1.00 96.19 108 ILE A CA 1
ATOM 799 C C . ILE A 1 108 ? -3.599 -9.673 0.182 1.00 96.19 108 ILE A C 1
ATOM 801 O O . ILE A 1 108 ? -3.125 -8.657 -0.331 1.00 96.19 108 ILE A O 1
ATOM 805 N N . ILE A 1 109 ? -4.893 -9.837 0.432 1.00 95.94 109 ILE A N 1
ATOM 806 C CA . ILE A 1 109 ? -5.911 -8.810 0.240 1.00 95.94 109 ILE A CA 1
ATOM 807 C C . ILE A 1 109 ? -6.470 -8.462 1.616 1.00 95.94 109 ILE A C 1
ATOM 809 O O . ILE A 1 109 ? -6.805 -9.349 2.399 1.00 95.94 109 ILE A O 1
ATOM 813 N N . LEU A 1 110 ? -6.535 -7.171 1.910 1.00 95.06 110 LEU A N 1
ATOM 814 C CA . LEU A 1 110 ? -7.027 -6.617 3.162 1.00 95.06 110 LEU A CA 1
ATOM 815 C C . LEU A 1 110 ? -8.305 -5.837 2.880 1.00 95.06 110 LEU A C 1
ATOM 817 O O . LEU A 1 110 ? -8.349 -5.048 1.939 1.00 95.06 110 LEU A O 1
ATOM 821 N N . GLU A 1 111 ? -9.306 -5.989 3.734 1.00 93.75 111 GLU A N 1
ATOM 822 C CA . GLU A 1 111 ? -10.491 -5.134 3.759 1.00 93.75 111 GLU A CA 1
ATOM 823 C C . GLU A 1 111 ? -10.514 -4.313 5.058 1.00 93.75 111 GLU A C 1
ATOM 825 O O . GLU A 1 111 ? -10.090 -4.813 6.107 1.00 93.75 111 GLU A O 1
ATOM 830 N N . PRO A 1 112 ? -10.947 -3.045 5.018 1.00 89.50 112 PRO A N 1
ATOM 831 C CA . PRO A 1 112 ? -11.111 -2.247 6.223 1.00 89.50 112 PRO A CA 1
ATOM 832 C C . PRO A 1 112 ? -12.279 -2.786 7.057 1.00 89.50 112 PRO A C 1
ATOM 834 O O . PRO A 1 112 ? -13.369 -3.031 6.546 1.00 89.50 112 PRO A O 1
ATOM 837 N N . ASN A 1 113 ? -12.067 -2.933 8.367 1.00 83.81 113 ASN A N 1
ATOM 838 C CA . ASN A 1 113 ? -13.139 -3.255 9.306 1.00 83.81 113 ASN A CA 1
ATOM 839 C C . ASN A 1 113 ? -13.630 -1.975 9.985 1.00 83.81 113 ASN A C 1
ATOM 841 O O . ASN A 1 113 ? -13.017 -1.483 10.936 1.00 83.81 113 ASN A O 1
ATOM 845 N N . TYR A 1 114 ? -14.759 -1.459 9.510 1.00 72.94 114 TYR A N 1
ATOM 846 C CA . TYR A 1 114 ? -15.442 -0.340 10.143 1.00 72.94 114 TYR A CA 1
ATOM 847 C C . TYR A 1 114 ? -16.233 -0.849 11.346 1.00 72.94 114 TYR A C 1
ATOM 849 O O . TYR A 1 114 ? -17.400 -1.231 11.241 1.00 72.94 114 TYR A O 1
ATOM 857 N N . LYS A 1 115 ? -15.599 -0.857 12.523 1.00 68.62 115 LYS A N 1
ATOM 858 C CA . LYS A 1 115 ? -16.338 -1.056 13.770 1.00 68.62 115 LYS A CA 1
ATOM 859 C C . LYS A 1 115 ? -17.253 0.144 13.975 1.00 68.62 115 LYS A C 1
ATOM 861 O O . LYS A 1 115 ? -16.791 1.221 14.342 1.00 68.62 115 LYS A O 1
ATOM 866 N N . LEU A 1 116 ? -18.552 -0.057 13.779 1.00 65.88 116 LEU A N 1
ATOM 867 C CA . LEU A 1 116 ? -19.560 0.879 14.257 1.00 65.88 116 LEU A CA 1
ATOM 868 C C . LEU A 1 116 ? -19.417 0.955 15.779 1.00 65.88 116 LEU A C 1
ATOM 870 O O . LEU A 1 116 ? -19.739 0.005 16.496 1.00 65.88 116 LEU A O 1
ATOM 874 N N . LEU A 1 117 ? -18.871 2.064 16.273 1.00 64.62 117 LEU A N 1
ATOM 875 C CA . LEU A 1 117 ? -18.865 2.346 17.700 1.00 64.62 117 LEU A CA 1
ATOM 876 C C . LEU A 1 117 ? -20.324 2.476 18.132 1.00 64.62 117 LEU A C 1
ATOM 878 O O . LEU A 1 117 ? -21.010 3.423 17.750 1.00 64.62 117 LEU A O 1
ATOM 882 N N . SER A 1 118 ? -20.817 1.512 18.908 1.00 69.62 118 SER A N 1
ATOM 883 C CA . SER A 1 118 ? -22.126 1.657 19.527 1.00 69.62 118 SER A CA 1
ATOM 884 C C . SER A 1 118 ? -22.045 2.776 20.564 1.00 69.62 118 SER A C 1
ATOM 886 O O . SER A 1 118 ? -21.156 2.796 21.421 1.00 69.62 118 SER A O 1
ATOM 888 N N . SER A 1 119 ? -22.994 3.710 20.504 1.00 66.25 119 SER A N 1
ATOM 889 C CA . SER A 1 119 ? -23.177 4.742 21.533 1.00 66.25 119 SER A CA 1
ATOM 890 C C . SER A 1 119 ? -23.294 4.130 22.931 1.00 66.25 119 SER A C 1
ATOM 892 O O . SER A 1 119 ? -22.849 4.718 23.917 1.00 66.25 119 SER A O 1
ATOM 894 N N . ASP A 1 120 ? -23.834 2.915 23.002 1.00 67.50 120 ASP A N 1
ATOM 895 C CA . ASP A 1 120 ? -24.011 2.160 24.235 1.00 67.50 120 ASP A CA 1
ATOM 896 C C . ASP A 1 120 ? -22.673 1.693 24.816 1.00 67.50 120 ASP A C 1
ATOM 898 O O . ASP A 1 120 ? -22.455 1.825 26.018 1.00 67.50 120 ASP A O 1
ATOM 902 N N . GLY A 1 121 ? -21.728 1.241 23.983 1.00 63.59 121 GLY A N 1
ATOM 903 C CA . GLY A 1 121 ? -20.396 0.830 24.436 1.00 63.59 121 GLY A CA 1
ATOM 904 C C . GLY A 1 121 ? -19.594 1.980 25.052 1.00 63.59 121 GLY A C 1
ATOM 905 O O . GLY A 1 121 ? -18.908 1.785 26.057 1.00 63.59 121 GLY A O 1
ATOM 906 N N . LEU A 1 122 ? -19.723 3.191 24.497 1.00 65.19 122 LEU A N 1
ATOM 907 C CA . LEU A 1 122 ? -19.059 4.391 25.016 1.00 65.19 122 LEU A CA 1
ATOM 908 C C . LEU A 1 122 ? -19.696 4.883 26.327 1.00 65.19 122 LEU A C 1
ATOM 910 O O . LEU A 1 122 ? -18.982 5.247 27.259 1.00 65.19 122 LEU A O 1
ATOM 914 N N . ARG A 1 123 ? -21.031 4.837 26.431 1.00 64.75 123 ARG A N 1
ATOM 915 C CA . ARG A 1 123 ? -21.765 5.169 27.665 1.00 64.75 123 ARG A CA 1
ATOM 916 C C . ARG A 1 123 ? -21.414 4.219 28.805 1.00 64.75 123 ARG A C 1
ATOM 918 O O . ARG A 1 123 ? -21.044 4.668 29.884 1.00 64.75 123 ARG A O 1
ATOM 925 N N . ILE A 1 124 ? -21.459 2.916 28.535 1.00 65.25 124 ILE A N 1
ATOM 926 C CA . ILE A 1 124 ? -21.097 1.856 29.485 1.00 65.25 124 ILE A CA 1
ATOM 927 C C . ILE A 1 124 ? -19.635 2.008 29.928 1.00 65.25 124 ILE A C 1
ATOM 929 O O . ILE A 1 124 ? -19.304 1.792 31.092 1.00 65.25 124 ILE A O 1
ATOM 933 N N . ALA A 1 125 ? -18.744 2.425 29.024 1.00 65.44 125 ALA A N 1
ATOM 934 C CA . ALA A 1 125 ? -17.347 2.666 29.355 1.00 65.44 125 ALA A CA 1
ATOM 935 C C . ALA A 1 125 ? -17.124 3.773 30.388 1.00 65.44 125 ALA A C 1
ATOM 937 O O . ALA A 1 125 ? -16.183 3.670 31.173 1.00 65.44 125 ALA A O 1
ATOM 938 N N . GLN A 1 126 ? -17.965 4.804 30.374 1.00 68.31 126 GLN A N 1
ATOM 939 C CA . GLN A 1 126 ? -17.818 5.995 31.207 1.00 68.31 126 GLN A CA 1
ATOM 940 C C . GLN A 1 126 ? -18.467 5.852 32.590 1.00 68.31 126 GLN A C 1
ATOM 942 O O . GLN A 1 126 ? -18.092 6.574 33.508 1.00 68.31 126 GLN A O 1
ATOM 947 N N . THR A 1 127 ? -19.429 4.939 32.756 1.00 71.50 127 THR A N 1
ATOM 948 C CA . THR A 1 127 ? -20.235 4.831 33.986 1.00 71.50 127 THR A CA 1
ATOM 949 C C . THR A 1 127 ? -19.860 3.663 34.897 1.00 71.50 127 THR A C 1
ATOM 951 O O . THR A 1 127 ? -20.366 3.590 36.014 1.00 71.50 127 THR A O 1
ATOM 954 N N . ILE A 1 128 ? -19.003 2.737 34.454 1.00 67.19 128 ILE A N 1
ATOM 955 C CA . ILE A 1 128 ? -18.583 1.580 35.260 1.00 67.19 128 ILE A CA 1
ATOM 956 C C . ILE A 1 128 ? -17.181 1.842 35.830 1.00 67.19 128 ILE A C 1
ATOM 958 O O . ILE A 1 128 ? -16.294 2.220 35.061 1.00 67.19 128 ILE A O 1
ATOM 962 N N . PRO A 1 129 ? -16.928 1.602 37.133 1.00 66.50 129 PRO A N 1
ATOM 963 C CA . PRO A 1 129 ? -15.570 1.586 37.666 1.00 66.50 129 PRO A CA 1
ATOM 964 C C . PRO A 1 129 ? -14.728 0.574 36.879 1.00 66.50 129 PRO A C 1
ATOM 966 O O . PRO A 1 129 ? -15.004 -0.627 36.898 1.00 66.50 129 PRO A O 1
ATOM 969 N N . ARG A 1 130 ? -13.717 1.048 36.148 1.00 70.69 130 ARG A N 1
ATOM 970 C CA . ARG A 1 130 ? -12.828 0.180 35.372 1.00 70.69 130 ARG A CA 1
ATOM 971 C C . ARG A 1 130 ? -11.607 -0.169 36.208 1.00 70.69 130 ARG A C 1
ATOM 973 O O . ARG A 1 130 ? -10.816 0.707 36.541 1.00 70.69 130 ARG A O 1
ATOM 980 N N . ILE A 1 131 ? -11.427 -1.454 36.502 1.00 72.38 131 ILE A N 1
ATOM 981 C CA . ILE A 1 131 ? -10.117 -1.961 36.910 1.00 72.38 131 ILE A CA 1
ATOM 982 C C . ILE A 1 131 ? -9.237 -1.938 35.661 1.00 72.38 131 ILE A C 1
ATOM 984 O O . ILE A 1 131 ? -9.505 -2.644 34.689 1.00 72.38 131 ILE A O 1
ATOM 988 N N . VAL A 1 132 ? -8.201 -1.104 35.679 1.00 77.62 132 VAL A N 1
ATOM 989 C CA . VAL A 1 132 ? -7.156 -1.101 34.656 1.00 77.62 132 VAL A CA 1
ATOM 990 C C . VAL A 1 132 ? -5.992 -1.902 35.219 1.00 77.62 132 VAL A C 1
ATOM 992 O O . VAL A 1 132 ? -5.223 -1.405 36.037 1.00 77.62 132 VAL A O 1
ATOM 995 N N . ASN A 1 133 ? -5.896 -3.167 34.816 1.00 74.81 133 ASN A N 1
ATOM 996 C CA . ASN A 1 133 ? -4.753 -3.996 35.172 1.00 74.81 133 ASN A CA 1
ATOM 997 C C . ASN A 1 133 ? -3.551 -3.567 34.333 1.00 74.81 133 ASN A C 1
ATOM 999 O O . ASN A 1 133 ? -3.586 -3.636 33.105 1.00 74.81 133 ASN A O 1
ATOM 1003 N N . ILE A 1 134 ? -2.490 -3.152 35.011 1.00 78.69 134 ILE A N 1
ATOM 1004 C CA . ILE A 1 134 ? -1.186 -2.876 34.416 1.00 78.69 134 ILE A CA 1
ATOM 1005 C C . ILE A 1 134 ? -0.241 -3.962 34.925 1.00 78.69 134 ILE A C 1
ATOM 1007 O O . ILE A 1 134 ? -0.257 -4.276 36.115 1.00 78.69 134 ILE A O 1
ATOM 1011 N N . CYS A 1 135 ? 0.546 -4.568 34.038 1.00 76.31 135 CYS A N 1
ATOM 1012 C CA . CYS A 1 135 ? 1.499 -5.608 34.408 1.00 76.31 135 CYS A CA 1
ATOM 1013 C C . CYS A 1 135 ? 2.914 -5.143 34.067 1.00 76.31 135 CYS A C 1
ATOM 1015 O O . CYS A 1 135 ? 3.205 -4.855 32.910 1.00 76.31 135 CYS A O 1
ATOM 1017 N N . GLY A 1 136 ? 3.770 -5.119 35.085 1.00 76.38 136 GLY A N 1
ATOM 1018 C CA . GLY A 1 136 ? 5.189 -4.792 35.012 1.00 76.38 136 GLY A CA 1
ATOM 1019 C C . GLY A 1 136 ? 6.000 -5.888 35.694 1.00 76.38 136 GLY A C 1
ATOM 1020 O O . GLY A 1 136 ? 5.553 -6.477 36.679 1.00 76.38 136 GLY A O 1
ATOM 1021 N N . ARG A 1 137 ? 7.182 -6.209 35.165 1.00 74.38 137 ARG A N 1
ATOM 1022 C CA . ARG A 1 137 ? 8.091 -7.195 35.772 1.00 74.38 137 ARG A CA 1
ATOM 1023 C C . ARG A 1 137 ? 8.936 -6.571 36.887 1.00 74.38 137 ARG A C 1
ATOM 1025 O O . ARG A 1 137 ? 9.350 -7.278 37.802 1.00 74.38 137 ARG A O 1
ATOM 1032 N N . THR A 1 138 ? 9.207 -5.270 36.805 1.00 75.50 138 THR A N 1
ATOM 1033 C CA . THR A 1 138 ? 9.985 -4.479 37.769 1.00 75.50 138 THR A CA 1
ATOM 1034 C C . THR A 1 138 ? 9.316 -3.122 38.006 1.00 75.50 138 THR A C 1
ATOM 1036 O O . THR A 1 138 ? 8.410 -2.737 37.278 1.00 75.50 138 THR A O 1
ATOM 1039 N N . GLN A 1 139 ? 9.785 -2.353 38.997 1.00 70.38 139 GLN A N 1
ATOM 1040 C CA . GLN A 1 139 ? 9.292 -0.986 39.248 1.00 70.38 139 GLN A CA 1
ATOM 1041 C C . GLN A 1 139 ? 9.568 0.004 38.097 1.00 70.38 139 GLN A C 1
ATOM 1043 O O . GLN A 1 139 ? 9.056 1.118 38.120 1.00 70.38 139 GLN A O 1
ATOM 1048 N N . GLN A 1 140 ? 10.392 -0.381 37.117 1.00 69.81 140 GLN A N 1
ATOM 1049 C CA . GLN A 1 140 ? 10.766 0.436 35.958 1.00 69.81 140 GLN A CA 1
ATOM 1050 C C . GLN A 1 140 ? 10.063 -0.004 34.660 1.00 69.81 140 GLN A C 1
ATOM 1052 O O . GLN A 1 140 ? 10.304 0.612 33.624 1.00 69.81 140 GLN A O 1
ATOM 1057 N N . SER A 1 141 ? 9.252 -1.072 34.692 1.00 55.91 141 SER A N 1
ATOM 1058 C CA . SER A 1 141 ? 8.568 -1.648 33.520 1.00 55.91 141 SER A CA 1
ATOM 1059 C C . SER A 1 141 ? 7.058 -1.577 33.645 1.00 55.91 141 SER A C 1
ATOM 1061 O O . SER A 1 141 ? 6.590 -1.986 34.731 1.00 55.91 141 SER A O 1
#

pLDDT: mean 83.1, std 11.28, range [39.62, 96.19]

InterPro domains:
  IPR014031 Beta-ketoacyl synthase, C-terminal domain [PF02801] (3-66)
  IPR016039 Thiolase-like [G3DSA:3.40.47.10] (3-120)
  IPR016039 Thiolase-like [SSF53901] (3-111)
  IPR020841 Polyketide synthase, beta-ketoacyl synthase domain [PS52004] (1-112)
  IPR032821 Polyketide synthase, C-terminal extension [PF16197] (82-141)
  IPR050091 Polyketide and Nonribosomal Peptide Biosynthesis Enzymes [PTHR43775] (3-114)

Secondary structure (DSSP, 8-state):
--SS--HHHHHHHIIIIISSTT--S-EEE--SHHHH---GGGHHHHHHHHHHHHHHTTEEPP-TT--S--HHHHTTTTTEEE--S-EE--SS-EEEEEE-TTS-EEEEEE--------HHHHHHHHHS--------SSTT-